Protein AF-A0A920TUD0-F1 (afdb_monomer_lite)

Structure (mmCIF, N/CA/C/O backbone):
data_AF-A0A920TUD0-F1
#
_entry.id   AF-A0A920TUD0-F1
#
loop_
_atom_site.group_PDB
_atom_site.id
_atom_site.type_symbol
_atom_site.label_atom_id
_atom_site.label_alt_id
_atom_site.label_comp_id
_atom_site.label_asym_id
_atom_site.label_entity_id
_atom_site.label_seq_id
_atom_site.pdbx_PDB_ins_code
_atom_site.Cartn_x
_atom_site.Cartn_y
_atom_site.Cartn_z
_atom_site.occupancy
_atom_site.B_iso_or_equiv
_atom_site.auth_seq_id
_atom_site.auth_comp_id
_atom_site.auth_asym_id
_atom_site.auth_atom_id
_atom_site.pdbx_PDB_model_num
ATOM 1 N N . MET A 1 1 ? 5.727 14.584 24.675 1.00 40.38 1 MET A N 1
ATOM 2 C CA . MET A 1 1 ? 4.989 15.639 23.951 1.00 40.38 1 MET A CA 1
ATOM 3 C C . MET A 1 1 ? 4.416 15.032 22.680 1.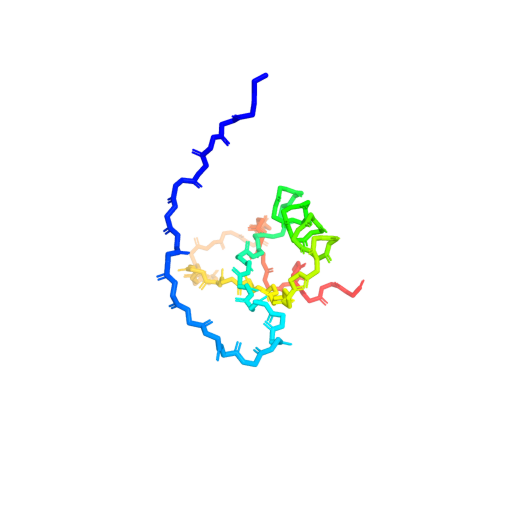00 40.38 1 MET A C 1
ATOM 5 O O . MET A 1 1 ? 5.197 14.579 21.858 1.00 40.38 1 MET A O 1
ATOM 9 N N . LYS A 1 2 ? 3.089 14.940 22.544 1.00 37.03 2 LYS A N 1
ATOM 10 C CA . LYS A 1 2 ? 2.438 14.555 21.282 1.00 37.03 2 LYS A CA 1
ATOM 11 C C . LYS A 1 2 ? 2.149 15.845 20.505 1.00 37.03 2 LYS A C 1
ATOM 13 O O . LYS A 1 2 ? 1.596 16.756 21.125 1.00 37.03 2 LYS A O 1
ATOM 18 N N . PRO A 1 3 ? 2.525 15.976 19.224 1.00 44.12 3 PRO A N 1
ATOM 19 C CA . PRO A 1 3 ? 2.079 17.110 18.436 1.00 44.12 3 PRO A CA 1
ATOM 20 C C . PRO A 1 3 ? 0.568 16.986 18.217 1.00 44.12 3 PRO A C 1
ATOM 22 O O . PRO A 1 3 ? 0.059 15.932 17.842 1.00 44.12 3 PRO A O 1
ATOM 25 N N . ALA A 1 4 ? -0.145 18.066 18.521 1.00 46.69 4 ALA A N 1
ATOM 26 C CA . ALA A 1 4 ? -1.548 18.228 18.198 1.00 46.69 4 ALA A CA 1
ATOM 27 C C . ALA A 1 4 ? -1.660 18.573 16.709 1.00 46.69 4 ALA A C 1
ATOM 29 O O . ALA A 1 4 ? -1.149 19.609 16.283 1.00 46.69 4 ALA A O 1
ATOM 30 N N . ILE A 1 5 ? -2.337 17.730 15.931 1.00 54.03 5 ILE A N 1
ATOM 31 C CA . ILE A 1 5 ? -2.905 18.158 14.654 1.00 54.03 5 ILE A CA 1
ATOM 32 C C . ILE A 1 5 ? -4.276 18.768 14.945 1.00 54.03 5 ILE A C 1
ATOM 34 O O . ILE A 1 5 ? -5.180 18.137 15.489 1.00 54.03 5 ILE A O 1
ATOM 38 N N . ASN A 1 6 ? -4.366 20.065 14.687 1.00 46.59 6 ASN A N 1
ATOM 39 C CA . ASN A 1 6 ? -5.540 20.884 14.915 1.00 46.59 6 ASN A CA 1
ATOM 40 C C . ASN A 1 6 ? -6.563 20.653 13.795 1.00 46.59 6 ASN A C 1
ATOM 42 O O . ASN A 1 6 ? -6.224 20.787 12.624 1.00 46.59 6 ASN A O 1
ATOM 46 N N . GLY A 1 7 ? -7.828 20.487 14.179 1.00 46.47 7 GLY A N 1
ATOM 47 C CA . GLY A 1 7 ? -8.933 21.122 13.462 1.00 46.47 7 GLY A CA 1
ATOM 48 C C . GLY A 1 7 ? -9.735 20.263 12.490 1.00 46.47 7 GLY A C 1
ATOM 49 O O . GLY A 1 7 ? -9.615 20.439 11.286 1.00 46.47 7 GLY A O 1
ATOM 50 N N . GLN A 1 8 ? -10.702 19.506 13.012 1.00 52.12 8 GLN A N 1
ATOM 51 C CA . GLN A 1 8 ? -11.970 19.260 12.316 1.00 52.12 8 GLN A CA 1
ATOM 52 C C . GLN A 1 8 ? -13.128 19.405 13.314 1.00 52.12 8 GLN A C 1
ATOM 54 O O . GLN A 1 8 ? -13.427 18.511 14.101 1.00 52.12 8 GLN A O 1
ATOM 59 N N . LYS A 1 9 ? -13.761 20.586 13.323 1.00 56.69 9 LYS A N 1
ATOM 60 C CA . LYS A 1 9 ? -15.110 20.754 13.874 1.00 56.69 9 LYS A CA 1
ATOM 61 C C . LYS A 1 9 ? -16.111 20.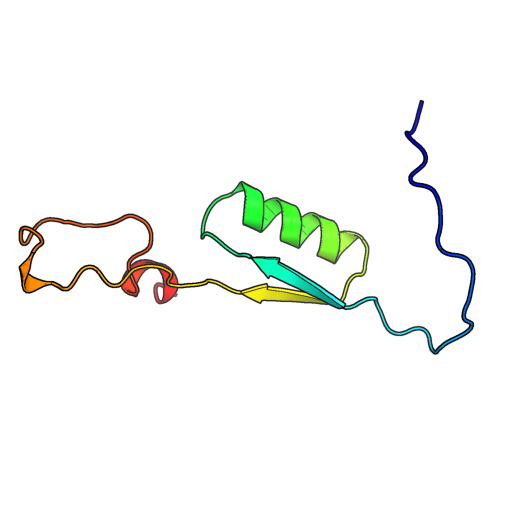372 12.784 1.00 56.69 9 LYS A C 1
ATOM 63 O O . LYS A 1 9 ? -16.109 21.003 11.735 1.00 56.69 9 LYS A O 1
ATOM 68 N N . GLY A 1 10 ? -17.022 19.458 13.116 1.00 42.69 10 GLY A N 1
ATOM 69 C CA . GLY A 1 10 ? -18.376 19.420 12.563 1.00 42.69 10 GLY A CA 1
ATOM 70 C C . GLY A 1 10 ? -18.635 18.402 11.455 1.00 42.69 10 GLY A C 1
ATOM 71 O O . GLY A 1 10 ? -18.461 18.713 10.287 1.00 42.69 10 GLY A O 1
ATOM 72 N N . ASN A 1 11 ? -19.195 17.250 11.823 1.00 47.16 11 ASN A N 1
ATOM 73 C CA . ASN A 1 11 ? -20.550 16.826 11.450 1.00 47.16 11 ASN A CA 1
ATOM 74 C C . ASN A 1 11 ? -20.845 15.440 12.050 1.00 47.16 11 ASN A C 1
ATOM 76 O O . ASN A 1 11 ? -20.028 14.528 12.043 1.00 47.16 11 ASN A O 1
ATOM 80 N N . GLU A 1 12 ? -22.038 15.284 12.607 1.00 56.66 12 GLU A N 1
ATOM 81 C CA . GLU A 1 12 ? -22.558 13.996 13.054 1.00 56.66 12 GLU A CA 1
ATOM 82 C C . GLU A 1 12 ? -23.107 13.266 11.819 1.00 56.66 12 GLU A C 1
ATOM 84 O O . GLU A 1 12 ? -24.302 13.276 11.523 1.00 56.66 12 GLU A O 1
ATOM 89 N N . HIS A 1 13 ? -22.206 12.728 10.998 1.00 49.16 13 HIS A N 1
ATOM 90 C CA . HIS A 1 13 ? -22.552 11.885 9.860 1.00 49.16 13 HIS A CA 1
ATOM 91 C C . HIS A 1 13 ? -22.042 10.480 10.133 1.00 49.16 13 HIS A C 1
ATOM 93 O O . HIS A 1 13 ? -20.867 10.314 10.424 1.00 49.16 13 HIS A O 1
ATOM 99 N N . ASN A 1 14 ? -22.989 9.531 10.123 1.00 54.09 14 ASN A N 1
ATOM 100 C CA . ASN A 1 14 ? -22.865 8.071 10.060 1.00 54.09 14 ASN A CA 1
ATOM 101 C C . ASN A 1 14 ? -21.441 7.542 10.284 1.00 54.09 14 ASN A C 1
ATOM 103 O O . ASN A 1 14 ? -20.583 7.869 9.476 1.00 54.09 14 ASN A O 1
ATOM 107 N N . ARG A 1 15 ? -21.207 6.699 11.308 1.00 55.84 15 ARG A N 1
ATOM 108 C CA . ARG A 1 15 ? -19.913 6.037 11.602 1.00 55.84 15 ARG A CA 1
ATOM 109 C C . ARG A 1 15 ? -19.444 5.160 10.428 1.00 55.84 15 ARG A C 1
ATOM 111 O O . ARG A 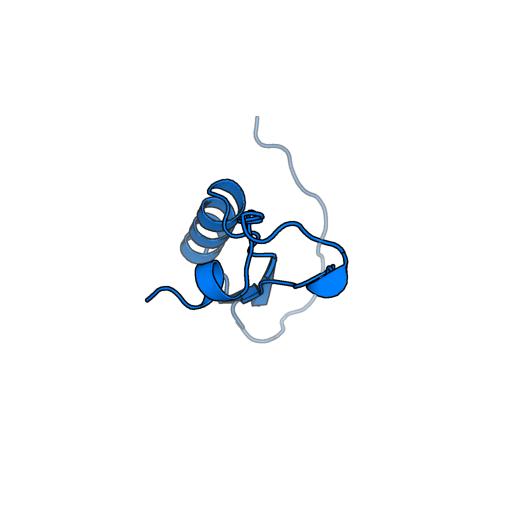1 15 ? -19.441 3.937 10.504 1.00 55.84 15 ARG A O 1
ATOM 118 N N . MET A 1 16 ? -19.078 5.792 9.330 1.00 61.25 16 MET A N 1
ATOM 119 C CA . MET A 1 16 ? -18.383 5.233 8.200 1.00 61.25 16 MET A CA 1
ATOM 120 C C . MET A 1 16 ? -16.921 5.359 8.573 1.00 61.25 16 MET A C 1
ATOM 122 O O . MET A 1 16 ? -16.435 6.463 8.807 1.00 61.25 16 MET A O 1
ATOM 126 N N . THR A 1 17 ? -16.251 4.219 8.695 1.00 76.12 17 THR A N 1
ATOM 127 C CA . THR A 1 17 ? -14.791 4.161 8.742 1.00 76.12 17 THR A CA 1
ATOM 128 C C . THR A 1 17 ? -14.253 5.076 7.647 1.00 76.12 17 THR A C 1
ATOM 130 O O . THR A 1 17 ? -14.630 4.917 6.482 1.00 76.12 17 THR A O 1
ATOM 133 N N . GLU A 1 18 ? -13.457 6.077 8.020 1.00 90.31 18 GLU A N 1
ATOM 134 C CA . GLU A 1 18 ? -12.899 7.017 7.051 1.00 90.31 18 GLU A CA 1
ATOM 135 C C . GLU A 1 18 ? -12.126 6.225 5.988 1.00 90.31 18 GLU A C 1
ATOM 137 O O . GLU A 1 18 ? -11.346 5.321 6.304 1.00 90.31 18 GLU A O 1
ATOM 142 N N . ARG A 1 19 ? -12.403 6.515 4.714 1.00 94.31 19 ARG A N 1
ATOM 143 C CA . ARG A 1 19 ? -11.795 5.809 3.585 1.00 94.31 19 ARG A CA 1
ATOM 144 C C . ARG A 1 19 ? -10.534 6.528 3.134 1.00 94.31 19 ARG A C 1
ATOM 146 O O . ARG A 1 19 ? -10.576 7.726 2.859 1.00 94.31 19 ARG A O 1
ATOM 153 N N . VAL A 1 20 ? -9.441 5.781 3.004 1.00 95.88 20 VAL A N 1
ATOM 154 C CA . VAL A 1 20 ? -8.116 6.303 2.652 1.00 95.88 20 VAL A CA 1
ATOM 155 C C . VAL A 1 20 ? -7.571 5.570 1.434 1.00 95.88 20 VAL A C 1
ATOM 157 O O . VAL A 1 20 ? -7.580 4.342 1.375 1.00 95.88 20 VAL A O 1
ATOM 160 N N . ILE A 1 21 ? -7.068 6.334 0.465 1.00 96.75 21 ILE A N 1
ATOM 161 C CA . ILE A 1 21 ? -6.350 5.800 -0.694 1.00 96.75 21 ILE A CA 1
ATOM 162 C C . ILE A 1 21 ? -4.852 5.935 -0.430 1.00 96.75 21 ILE A C 1
ATOM 164 O O . ILE A 1 21 ? -4.367 7.033 -0.160 1.00 96.75 21 ILE A O 1
ATOM 168 N N . VAL A 1 22 ? -4.123 4.825 -0.522 1.00 96.81 22 VAL A N 1
ATOM 169 C CA . VAL A 1 22 ? -2.665 4.778 -0.363 1.00 96.81 22 VAL A CA 1
ATOM 170 C C . VAL A 1 22 ? -2.035 4.514 -1.722 1.00 96.81 22 VAL A C 1
ATOM 172 O O . VAL A 1 22 ? -2.345 3.520 -2.374 1.00 96.81 22 VAL A O 1
ATOM 175 N N . ALA A 1 23 ? -1.131 5.395 -2.150 1.00 95.56 23 ALA A N 1
ATOM 176 C CA . ALA A 1 23 ? -0.323 5.154 -3.337 1.00 95.56 23 ALA A CA 1
ATOM 177 C C . ALA A 1 23 ? 0.722 4.069 -3.022 1.00 95.56 23 ALA A C 1
ATOM 179 O O . ALA A 1 23 ? 1.654 4.290 -2.248 1.00 95.56 23 ALA A O 1
ATOM 180 N N . MET A 1 24 ? 0.543 2.888 -3.604 1.00 96.00 24 MET A N 1
ATOM 181 C CA . MET A 1 24 ? 1.386 1.714 -3.416 1.00 96.00 24 MET A CA 1
ATOM 182 C C . MET A 1 24 ? 2.473 1.707 -4.487 1.00 96.00 24 MET A C 1
ATOM 184 O O . MET A 1 24 ? 2.222 1.348 -5.638 1.00 96.00 24 MET A O 1
ATOM 188 N N . SER A 1 25 ? 3.687 2.114 -4.113 1.00 89.19 25 SER A N 1
ATOM 189 C CA . SER A 1 25 ? 4.839 2.124 -5.024 1.00 89.19 25 SER A CA 1
ATOM 190 C C . SER A 1 25 ? 5.464 0.742 -5.231 1.00 89.19 25 SER A C 1
ATOM 192 O O . SER A 1 25 ? 6.327 0.601 -6.087 1.00 89.19 25 SER A O 1
ATOM 194 N N . GLY A 1 26 ? 5.075 -0.248 -4.419 1.00 85.56 26 GLY A N 1
ATOM 195 C CA . GLY A 1 26 ? 5.758 -1.543 -4.303 1.00 85.56 26 GLY A CA 1
ATOM 196 C C . GLY A 1 26 ? 6.894 -1.545 -3.269 1.00 85.56 26 GLY A C 1
ATOM 197 O O . GLY A 1 26 ? 7.434 -2.596 -2.943 1.00 85.56 26 GLY A O 1
ATOM 198 N N . GLY A 1 27 ? 7.243 -0.383 -2.702 1.00 90.38 27 GLY A N 1
ATOM 199 C CA . GLY A 1 27 ? 8.261 -0.257 -1.657 1.00 90.38 27 GLY A CA 1
ATOM 200 C C . GLY A 1 27 ? 7.727 -0.489 -0.237 1.00 90.38 27 GLY A C 1
ATOM 201 O O . GLY A 1 27 ? 6.542 -0.288 0.046 1.00 90.38 27 GLY A O 1
ATOM 202 N N . VAL A 1 28 ? 8.639 -0.827 0.684 1.00 95.38 28 VAL A N 1
ATOM 203 C CA . VAL A 1 28 ? 8.344 -1.117 2.102 1.00 95.38 28 VAL A CA 1
ATOM 204 C C . VAL A 1 28 ? 7.618 0.023 2.820 1.00 95.38 28 VAL A C 1
ATOM 206 O O . VAL A 1 28 ? 6.707 -0.238 3.603 1.00 95.38 28 VAL A O 1
ATOM 209 N N . ASP A 1 29 ? 7.952 1.278 2.516 1.00 95.31 29 ASP A N 1
ATOM 210 C CA . ASP A 1 29 ? 7.360 2.440 3.187 1.00 95.31 29 ASP A CA 1
ATOM 211 C C . ASP A 1 29 ? 5.851 2.533 2.934 1.00 95.31 29 ASP A C 1
ATOM 213 O O . ASP A 1 29 ? 5.068 2.724 3.866 1.00 95.31 29 ASP A O 1
ATOM 217 N N . SER A 1 30 ? 5.430 2.331 1.679 1.00 94.00 30 SER A N 1
ATOM 218 C CA . SER A 1 30 ? 4.013 2.360 1.298 1.00 94.00 30 SER A CA 1
ATOM 219 C C . SER A 1 30 ? 3.225 1.210 1.934 1.00 94.00 30 SER A C 1
ATOM 221 O O . SER A 1 30 ? 2.112 1.414 2.423 1.00 94.00 30 SER A O 1
ATOM 223 N N . SER A 1 31 ? 3.843 0.030 2.043 1.00 95.00 31 SER A N 1
ATOM 224 C CA . SER A 1 31 ? 3.257 -1.140 2.702 1.00 95.00 31 SER A CA 1
ATOM 225 C C . SER A 1 31 ? 3.089 -0.937 4.209 1.00 95.00 31 SER A C 1
ATOM 227 O O . SER A 1 31 ? 2.039 -1.265 4.766 1.00 95.00 31 SER A O 1
ATOM 229 N N . VAL A 1 32 ? 4.090 -0.356 4.879 1.00 97.38 32 VAL A N 1
ATOM 230 C CA . VAL A 1 32 ? 4.010 -0.049 6.316 1.00 97.38 32 VAL A CA 1
ATOM 231 C C . VAL A 1 32 ? 2.979 1.050 6.577 1.00 97.38 32 VAL A C 1
ATOM 233 O O . VAL A 1 32 ? 2.187 0.919 7.509 1.00 97.38 32 VAL A O 1
ATOM 236 N N . ALA A 1 33 ? 2.917 2.089 5.740 1.00 97.19 33 ALA A N 1
ATOM 237 C CA . ALA A 1 33 ? 1.899 3.134 5.852 1.00 97.19 33 ALA A CA 1
ATOM 238 C C . ALA A 1 33 ? 0.471 2.566 5.737 1.00 97.19 33 ALA A C 1
ATOM 240 O O . ALA A 1 33 ? -0.377 2.861 6.582 1.00 97.19 33 ALA A O 1
ATOM 241 N N . ALA A 1 34 ? 0.218 1.696 4.752 1.00 96.94 34 ALA A N 1
ATOM 242 C CA . ALA A 1 34 ? -1.073 1.023 4.596 1.00 96.94 34 ALA A CA 1
ATOM 243 C C . ALA A 1 34 ? -1.426 0.145 5.812 1.00 96.94 34 ALA A C 1
ATOM 245 O O . ALA A 1 34 ? -2.573 0.146 6.264 1.00 96.94 34 ALA A O 1
ATOM 246 N N . LEU A 1 35 ? -0.444 -0.574 6.373 1.00 96.81 35 LEU A N 1
ATOM 247 C CA . LEU A 1 35 ? -0.634 -1.406 7.564 1.00 96.81 35 LEU A CA 1
ATOM 248 C C . LEU A 1 35 ? -1.010 -0.576 8.798 1.00 96.81 35 LEU A C 1
ATOM 250 O O . LEU A 1 35 ? -1.917 -0.961 9.537 1.00 96.81 35 LEU A O 1
ATOM 254 N N . LEU A 1 36 ? -0.335 0.553 9.025 1.00 97.69 36 LEU A N 1
ATOM 255 C CA . LEU A 1 36 ? -0.624 1.434 10.159 1.00 97.69 36 LEU A CA 1
ATOM 256 C C . LEU A 1 36 ? -2.048 1.997 10.075 1.00 97.69 36 LEU A C 1
ATOM 258 O O . LEU A 1 36 ? -2.801 1.876 11.038 1.00 97.69 36 LEU A O 1
ATOM 262 N N . LEU A 1 37 ? -2.452 2.496 8.904 1.00 95.56 37 LEU A N 1
ATOM 263 C CA . LEU A 1 37 ? -3.809 3.007 8.677 1.00 95.56 37 LEU A CA 1
ATOM 264 C C . LEU A 1 37 ? -4.871 1.914 8.865 1.00 95.56 37 LEU A C 1
ATOM 266 O O . LEU A 1 37 ? -5.902 2.134 9.498 1.00 95.56 37 LEU A O 1
ATOM 270 N N . LYS A 1 38 ? -4.605 0.697 8.383 1.00 94.44 38 LYS A N 1
ATOM 271 C CA . LYS A 1 38 ? -5.513 -0.437 8.591 1.00 94.44 38 LYS A CA 1
ATOM 272 C C . LYS A 1 38 ? -5.655 -0.793 10.077 1.00 94.44 38 LYS A C 1
ATOM 274 O O . LYS A 1 38 ? -6.765 -1.057 10.531 1.00 94.44 38 LYS A O 1
ATOM 279 N N . ASN A 1 39 ? -4.560 -0.769 10.841 1.00 96.12 39 ASN A N 1
ATOM 280 C CA . ASN A 1 39 ? -4.573 -1.030 12.286 1.00 96.12 39 ASN A CA 1
ATOM 281 C C . ASN A 1 39 ? -5.289 0.067 13.090 1.00 96.12 39 ASN A C 1
ATOM 283 O O . ASN A 1 39 ? -5.830 -0.216 14.157 1.00 96.12 39 ASN A O 1
ATOM 287 N N . GLU A 1 40 ? -5.319 1.298 12.579 1.00 95.12 40 GLU A N 1
ATOM 288 C CA . GLU A 1 40 ? -6.074 2.416 13.158 1.00 95.12 40 GLU A CA 1
ATOM 289 C C . GLU A 1 40 ? -7.578 2.377 12.822 1.00 95.12 40 GLU A C 1
ATOM 291 O O . GLU A 1 40 ? -8.353 3.149 13.384 1.00 95.12 40 GLU A O 1
ATOM 296 N N . GLY A 1 41 ? -8.019 1.437 11.975 1.00 91.62 41 GLY A N 1
ATOM 297 C CA . GLY A 1 41 ? -9.436 1.208 11.666 1.00 91.62 41 GLY A CA 1
ATOM 298 C C . GLY A 1 41 ? -9.960 1.956 10.437 1.00 91.62 41 GLY A C 1
ATOM 299 O O . GLY A 1 41 ? -11.177 2.053 10.262 1.00 91.62 41 GLY A O 1
ATOM 300 N N . TYR A 1 42 ? -9.068 2.468 9.586 1.00 96.00 42 TYR A N 1
ATOM 301 C CA . TYR A 1 42 ? -9.433 3.075 8.307 1.00 96.00 42 TYR A CA 1
ATOM 302 C C . TYR A 1 42 ? -9.827 2.018 7.262 1.00 96.00 42 TYR A C 1
ATOM 304 O O . TYR A 1 42 ? -9.306 0.898 7.247 1.00 96.00 42 TYR A O 1
ATOM 312 N N . ASP A 1 43 ? -10.715 2.399 6.341 1.00 96.00 43 ASP A N 1
ATOM 313 C CA . ASP A 1 43 ? -11.001 1.626 5.128 1.00 96.00 43 ASP A CA 1
ATOM 314 C C . ASP A 1 43 ? -9.941 1.962 4.066 1.00 96.00 43 ASP A C 1
ATOM 316 O O . ASP A 1 43 ? -10.013 2.999 3.402 1.00 96.00 43 ASP A O 1
ATOM 320 N N . VAL A 1 44 ? -8.900 1.130 3.976 1.00 96.38 44 VAL A N 1
ATOM 321 C CA . VAL A 1 44 ? -7.696 1.396 3.173 1.00 96.38 44 VAL A CA 1
ATOM 322 C C . VAL A 1 44 ? -7.778 0.733 1.800 1.00 96.38 44 VAL A C 1
ATOM 324 O O . VAL A 1 44 ? -7.926 -0.485 1.697 1.00 96.38 44 VAL A O 1
ATOM 327 N N . ILE A 1 45 ? -7.575 1.525 0.745 1.00 96.81 45 ILE A N 1
ATOM 328 C CA . ILE A 1 45 ? -7.465 1.067 -0.645 1.00 96.81 45 ILE A CA 1
ATOM 329 C C . ILE A 1 45 ? -6.061 1.389 -1.164 1.00 96.81 45 ILE A C 1
ATOM 331 O O . ILE A 1 45 ? -5.677 2.555 -1.245 1.00 96.81 45 ILE A O 1
ATOM 335 N N . GLY A 1 46 ? -5.296 0.362 -1.531 1.00 95.69 46 GLY A N 1
ATOM 336 C CA . GLY A 1 46 ? -3.991 0.523 -2.174 1.00 95.69 46 GLY A CA 1
ATOM 337 C C . GLY A 1 46 ? -4.125 0.717 -3.686 1.00 95.69 46 GLY A C 1
ATOM 338 O O . GLY A 1 46 ? -4.866 -0.019 -4.333 1.00 95.69 46 GLY A O 1
ATOM 339 N N . VAL A 1 47 ? -3.411 1.691 -4.252 1.00 94.94 47 VAL A N 1
ATOM 340 C CA . VAL A 1 47 ? -3.399 1.972 -5.697 1.00 94.94 47 VAL A CA 1
ATOM 341 C C . VAL A 1 47 ? -1.968 2.095 -6.194 1.00 94.94 47 VAL A C 1
ATOM 343 O O . VAL A 1 47 ? -1.224 2.954 -5.731 1.00 94.94 47 VAL A O 1
ATOM 346 N N . THR A 1 48 ? -1.601 1.292 -7.186 1.00 91.62 48 THR A N 1
ATOM 347 C CA . THR A 1 48 ? -0.337 1.437 -7.916 1.00 91.62 48 THR A CA 1
ATOM 348 C C . THR A 1 48 ? -0.587 2.197 -9.212 1.00 91.62 48 THR A C 1
ATOM 350 O O . THR A 1 48 ? -1.502 1.878 -9.967 1.00 91.62 48 THR A O 1
ATOM 353 N N . MET A 1 49 ? 0.214 3.231 -9.468 1.00 88.25 49 MET A N 1
ATOM 354 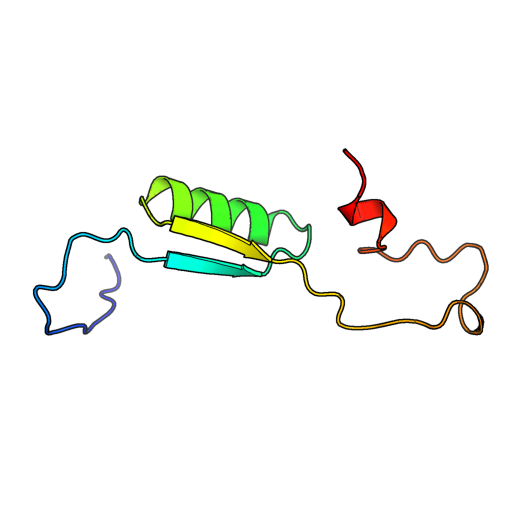C CA . MET A 1 49 ? 0.105 4.059 -10.669 1.00 88.25 49 MET A CA 1
ATOM 355 C C . MET A 1 49 ? 1.288 3.805 -11.599 1.00 88.25 49 MET A C 1
ATOM 357 O O . MET A 1 49 ? 2.440 3.959 -11.196 1.00 88.25 49 MET A O 1
ATOM 361 N N . LYS A 1 50 ? 1.008 3.507 -12.871 1.00 80.69 50 LYS A N 1
ATOM 362 C CA . LYS A 1 50 ? 2.016 3.482 -13.936 1.00 80.69 50 LYS A CA 1
ATOM 363 C C . LYS A 1 50 ? 2.133 4.882 -14.543 1.00 80.69 50 LYS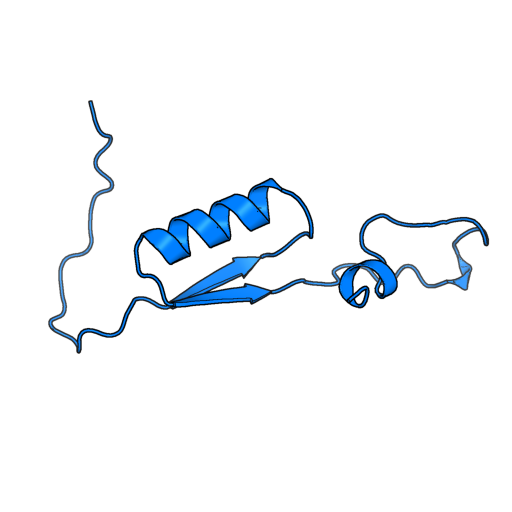 A C 1
ATOM 365 O O . LYS A 1 50 ? 1.307 5.277 -15.359 1.00 80.69 50 LYS A O 1
ATOM 370 N N . LEU A 1 51 ? 3.126 5.650 -14.094 1.00 80.12 51 LEU A N 1
ATOM 371 C CA . LEU A 1 51 ? 3.320 7.052 -14.500 1.00 80.12 51 LEU A CA 1
ATOM 372 C C . LEU A 1 51 ? 4.079 7.218 -15.822 1.00 80.12 51 LEU A C 1
ATOM 374 O O . LEU A 1 51 ? 3.952 8.254 -16.468 1.00 80.12 51 LEU A O 1
ATOM 378 N N . TYR A 1 52 ? 4.846 6.206 -16.223 1.00 70.31 52 TYR A N 1
ATOM 379 C CA . TYR A 1 52 ? 5.651 6.233 -17.437 1.00 70.31 52 TYR A CA 1
ATOM 380 C C . TYR A 1 52 ? 5.446 4.930 -18.205 1.00 70.31 52 TYR A C 1
ATOM 382 O O . TYR A 1 52 ? 5.483 3.834 -17.642 1.00 70.31 52 TYR A O 1
ATOM 390 N N . THR A 1 53 ? 5.208 5.059 -19.502 1.00 57.59 53 THR A N 1
ATOM 391 C CA . THR A 1 53 ? 5.416 3.986 -20.471 1.00 57.59 53 THR A CA 1
ATOM 392 C C . THR A 1 53 ? 6.731 4.331 -21.140 1.00 57.59 53 THR A C 1
ATOM 394 O O . THR A 1 53 ? 6.816 5.301 -21.881 1.00 57.59 53 THR A O 1
ATOM 397 N N . LEU A 1 54 ? 7.794 3.620 -20.773 1.00 57.03 54 LEU A N 1
ATOM 398 C CA . LEU A 1 54 ? 8.948 3.555 -21.653 1.00 57.03 54 LEU A CA 1
ATOM 399 C C . LEU A 1 54 ? 8.488 2.640 -22.782 1.00 57.03 54 LEU A C 1
ATOM 401 O O . LEU A 1 54 ? 8.206 1.465 -22.528 1.00 57.03 54 LEU A O 1
ATOM 405 N N . ASP A 1 55 ? 8.284 3.203 -23.971 1.00 57.75 55 ASP A N 1
ATOM 406 C CA . ASP A 1 55 ? 8.056 2.392 -25.157 1.00 57.75 55 ASP A CA 1
ATOM 407 C C . ASP A 1 55 ? 9.246 1.435 -25.269 1.00 57.75 55 ASP A C 1
ATOM 409 O O . ASP A 1 55 ? 10.408 1.835 -25.167 1.00 57.75 55 ASP A O 1
ATOM 413 N N . THR A 1 56 ? 8.948 0.142 -25.376 1.00 56.97 56 THR A N 1
ATOM 414 C CA . THR A 1 56 ? 9.941 -0.942 -25.362 1.00 56.97 56 THR A CA 1
ATOM 415 C C . THR A 1 56 ? 10.999 -0.796 -26.453 1.00 56.97 56 THR A C 1
ATOM 417 O O . THR A 1 56 ? 12.059 -1.399 -26.350 1.00 56.97 56 THR A O 1
ATOM 420 N N . ASP A 1 57 ? 10.729 0.031 -27.462 1.00 57.59 57 ASP A N 1
ATOM 421 C CA . ASP A 1 57 ? 11.616 0.294 -28.592 1.00 57.59 57 ASP A CA 1
ATOM 422 C C . ASP A 1 57 ? 12.845 1.150 -28.221 1.00 57.59 57 ASP A C 1
ATOM 424 O O . ASP A 1 57 ? 13.853 1.092 -28.924 1.00 57.59 57 ASP A O 1
ATOM 428 N N . ASP A 1 58 ? 12.807 1.893 -27.106 1.00 59.25 58 ASP A N 1
ATOM 429 C CA . ASP A 1 58 ? 13.911 2.764 -26.659 1.00 59.25 58 ASP A CA 1
ATOM 430 C C . ASP A 1 58 ? 14.767 2.155 -25.529 1.00 59.25 58 ASP A C 1
ATOM 432 O O . ASP A 1 58 ? 15.719 2.782 -25.048 1.00 59.25 58 ASP A O 1
ATOM 436 N N . LEU A 1 59 ? 14.455 0.933 -25.081 1.00 60.81 59 LEU A N 1
ATOM 437 C CA . LEU A 1 59 ? 15.148 0.276 -23.974 1.00 60.81 59 LEU A CA 1
ATOM 438 C C . LEU A 1 59 ? 15.910 -0.974 -24.436 1.00 60.81 59 LEU A C 1
ATOM 440 O O . LEU A 1 59 ? 15.371 -1.781 -25.184 1.00 60.81 59 LEU A O 1
ATOM 444 N N . PRO A 1 60 ? 17.155 -1.191 -23.971 1.00 61.53 60 PRO A N 1
ATOM 445 C CA . PRO A 1 60 ? 17.880 -2.423 -24.271 1.00 61.53 60 PRO A CA 1
ATOM 446 C C . PRO A 1 60 ? 17.151 -3.643 -23.686 1.00 61.53 60 PRO A C 1
ATOM 448 O O . PRO A 1 60 ? 16.634 -3.562 -22.574 1.00 61.53 60 PRO A O 1
ATOM 451 N N . ASP A 1 61 ? 17.206 -4.791 -24.375 1.00 62.44 61 ASP A N 1
ATOM 452 C CA . ASP A 1 61 ? 16.517 -6.060 -24.034 1.00 62.44 61 ASP A CA 1
ATOM 453 C C . ASP A 1 61 ? 16.716 -6.562 -22.586 1.00 62.44 61 ASP A C 1
ATOM 455 O O . ASP A 1 61 ? 15.992 -7.432 -22.105 1.00 62.44 61 ASP A O 1
ATOM 459 N N . TYR A 1 62 ? 17.717 -6.039 -21.874 1.00 61.97 62 TYR A N 1
ATOM 460 C CA . TYR A 1 62 ? 18.020 -6.376 -20.482 1.00 61.97 62 TYR A CA 1
ATOM 461 C C . TYR A 1 62 ? 17.454 -5.371 -19.459 1.00 61.97 62 TYR A C 1
ATOM 463 O O . TYR A 1 62 ? 17.699 -5.509 -18.258 1.00 61.97 62 TYR A O 1
ATOM 471 N N . TYR A 1 63 ? 16.717 -4.339 -19.880 1.00 62.31 63 TYR A N 1
ATOM 472 C CA . TYR A 1 63 ? 16.157 -3.349 -18.962 1.00 62.31 63 TYR A CA 1
ATOM 473 C C . TYR A 1 63 ? 15.025 -3.959 -18.125 1.00 62.31 63 TYR A C 1
ATOM 475 O O . TYR A 1 63 ? 13.846 -3.891 -18.463 1.00 62.31 63 TYR A O 1
ATOM 483 N N . LYS A 1 64 ? 15.397 -4.540 -16.985 1.00 61.34 64 LYS A N 1
ATOM 484 C CA . LYS A 1 64 ? 14.475 -4.869 -15.901 1.00 61.34 64 LYS A CA 1
ATOM 485 C C . LYS A 1 64 ? 14.300 -3.628 -15.037 1.00 61.34 64 LYS A C 1
ATOM 487 O O . LYS A 1 64 ? 15.058 -3.403 -14.094 1.00 61.34 64 LYS A O 1
ATOM 492 N N . GLY A 1 65 ? 13.362 -2.771 -15.432 1.00 57.62 65 GLY A N 1
ATOM 493 C CA . GLY A 1 65 ? 12.963 -1.633 -14.612 1.00 57.62 65 GLY A CA 1
ATOM 494 C C . GLY A 1 65 ? 12.416 -2.121 -13.270 1.00 57.62 65 GLY A C 1
ATOM 495 O O . GLY A 1 65 ? 11.714 -3.120 -13.215 1.00 57.62 65 GLY A O 1
ATOM 496 N N . CYS A 1 66 ? 12.726 -1.414 -12.187 1.00 54.28 66 CYS A N 1
ATOM 497 C CA . CYS A 1 66 ? 11.948 -1.539 -10.956 1.00 54.28 66 CYS A CA 1
ATOM 498 C C . CYS A 1 66 ? 10.543 -0.987 -11.256 1.00 54.28 66 CYS A C 1
ATOM 500 O O . CYS A 1 66 ? 10.457 0.128 -11.781 1.00 54.28 66 CYS A O 1
ATOM 502 N N . CYS A 1 67 ? 9.479 -1.743 -10.955 1.00 55.81 67 CYS A N 1
ATOM 503 C CA . CYS A 1 67 ? 8.074 -1.412 -11.257 1.00 55.81 67 CYS A CA 1
ATOM 504 C C . CYS A 1 67 ? 7.627 -1.742 -12.693 1.00 55.81 67 CYS A C 1
ATOM 506 O O . CYS A 1 67 ? 6.862 -0.984 -13.307 1.00 55.81 67 CYS A O 1
ATOM 508 N N . THR A 1 68 ? 8.091 -2.865 -13.242 1.00 60.25 68 THR A N 1
ATOM 509 C CA . THR A 1 68 ? 7.473 -3.421 -14.454 1.00 60.25 68 THR A CA 1
ATOM 510 C C . THR A 1 68 ? 6.079 -3.970 -14.149 1.00 60.25 68 THR A C 1
ATOM 512 O O . THR A 1 68 ? 5.741 -4.238 -12.999 1.00 60.25 68 THR A O 1
ATOM 515 N N . VAL A 1 69 ? 5.231 -4.086 -15.180 1.00 59.38 69 VAL A N 1
ATOM 516 C CA . VAL A 1 69 ? 3.889 -4.682 -15.024 1.00 59.38 69 VAL A CA 1
ATOM 517 C C . VAL A 1 69 ? 3.979 -6.102 -14.465 1.00 59.38 69 VAL A C 1
ATOM 519 O O . VAL A 1 69 ? 3.158 -6.463 -13.631 1.00 59.38 69 VAL A O 1
ATOM 522 N N . ASP A 1 70 ? 5.044 -6.827 -14.814 1.00 62.00 70 ASP A N 1
ATOM 523 C CA . ASP A 1 70 ? 5.329 -8.164 -14.300 1.00 62.00 70 ASP A CA 1
ATOM 524 C C . ASP A 1 70 ? 5.557 -8.178 -12.776 1.00 62.00 70 ASP A C 1
ATOM 526 O O . ASP A 1 70 ? 5.097 -9.095 -12.110 1.00 62.00 70 ASP A O 1
ATOM 530 N N . ASP A 1 71 ? 6.189 -7.146 -12.195 1.00 62.44 71 ASP A N 1
ATOM 531 C CA . ASP A 1 71 ? 6.430 -7.070 -10.739 1.00 62.44 71 ASP A CA 1
ATOM 532 C C . ASP A 1 71 ? 5.137 -6.829 -9.934 1.00 62.44 71 ASP A C 1
ATOM 534 O O . ASP A 1 71 ? 5.077 -7.117 -8.740 1.00 62.44 71 ASP A O 1
ATOM 538 N N . VAL A 1 72 ? 4.109 -6.247 -10.563 1.00 61.09 72 VAL A N 1
ATOM 539 C CA . VAL A 1 72 ? 2.793 -6.003 -9.941 1.00 61.09 72 VAL A CA 1
ATOM 540 C C . VAL A 1 72 ? 1.882 -7.226 -10.083 1.00 61.09 72 VAL A C 1
ATOM 542 O O . VAL A 1 72 ? 0.992 -7.423 -9.256 1.00 61.09 72 VAL A O 1
ATOM 545 N N . GLU A 1 73 ? 2.091 -8.027 -11.130 1.00 65.06 73 GLU A N 1
ATOM 546 C CA . GLU A 1 73 ? 1.313 -9.231 -11.438 1.00 65.06 73 GLU A CA 1
ATOM 547 C C . GLU A 1 73 ? 1.908 -10.522 -10.845 1.00 65.06 73 GLU A C 1
ATOM 549 O O . GLU A 1 73 ? 1.285 -11.577 -10.984 1.00 65.06 73 GLU A O 1
ATOM 554 N N . ASP A 1 74 ? 3.062 -10.457 -10.169 1.00 54.03 74 ASP A N 1
ATOM 555 C CA . ASP 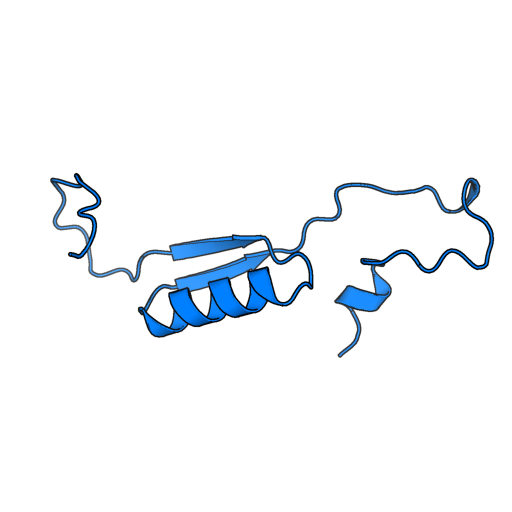A 1 74 ? 3.667 -11.619 -9.504 1.00 54.03 74 ASP A CA 1
ATOM 556 C C . ASP A 1 74 ? 2.803 -12.041 -8.283 1.00 54.03 74 ASP A C 1
ATOM 558 O O . ASP A 1 74 ? 2.574 -11.218 -7.386 1.00 54.03 74 ASP A O 1
ATOM 562 N N . PRO A 1 75 ? 2.244 -13.272 -8.266 1.00 48.41 75 PRO A N 1
ATOM 563 C CA . PRO A 1 75 ? 1.260 -13.725 -7.275 1.00 48.41 75 PRO A CA 1
ATOM 564 C C . PRO A 1 75 ? 1.809 -14.019 -5.870 1.00 48.41 75 PRO A C 1
ATOM 566 O O . PRO A 1 75 ? 2.976 -14.452 -5.731 1.00 48.41 75 PRO A O 1
#

Foldseek 3Di:
DDDDDDDDDDDPDDPDQAEDEQECQVDPVSVVVQVVSVVVRHNYDYDYDDPDDPPPVPDDPPPPDRDDPVSVVPD

Secondary structure (DSSP, 8-state):
-PPP--------------EEEEE--SSHHHHHHHHHHHHTT-EEEEE--------GGGS-TT---TT-HHHHH--

pLDDT: mean 73.07, std 19.87, range [37.03, 97.69]

Sequence (75 aa):
MKPAINGQKGNEHNRMTERVIVAMSGGVDSSVAALLLKNEGYDVIGVTMKLYTLDTDDLPDYYKGCCTVDDVEDP

Radius of gyration: 18.57 Å; chains: 1; bounding box: 41×35×52 Å